Protein AF-A0A1W9UNT2-F1 (afdb_monomer_lite)

Radius of gyration: 30.88 Å; chains: 1; bounding box: 45×52×88 Å

Secondary structure (DSSP, 8-state):
--HHHHHHHHHHHHHHTTSS-TTSS------HHHHHHHHHHHT-GGGS------TT---S-TT----PPPHHHHHHHHHHHHHHHHHHHHHTTS-----

pLDDT: mean 71.8, std 13.37, range [51.03, 95.94]

Foldseek 3Di:
DDPVVVVVVVVVVCVVVVVDDPPDDDRDDDDPVRVVVVVVVVPPPCPPVDDPPPPPPPPPPPVPPPDPDDPVVVVVVVVVVVVVVVVVVVVVVDDPPDD

Structure (mmCIF, N/CA/C/O backbone):
data_AF-A0A1W9UNT2-F1
#
_entry.id   AF-A0A1W9UNT2-F1
#
loop_
_atom_site.group_PDB
_atom_site.id
_atom_site.type_symbol
_atom_site.label_atom_id
_atom_site.label_alt_id
_atom_site.label_comp_id
_atom_site.label_asym_id
_atom_site.label_entity_id
_atom_site.label_seq_id
_atom_site.pdbx_PDB_ins_code
_atom_site.Cartn_x
_atom_site.Cartn_y
_atom_site.Cartn_z
_atom_site.occupancy
_atom_site.B_iso_or_equiv
_atom_site.auth_seq_id
_atom_site.auth_comp_id
_atom_site.auth_asym_id
_atom_site.auth_atom_id
_atom_site.pdbx_PDB_model_num
ATOM 1 N N . MET A 1 1 ? -4.827 -31.602 19.442 1.00 52.91 1 MET A N 1
ATOM 2 C CA . MET A 1 1 ? -5.383 -30.248 19.270 1.00 52.91 1 MET A CA 1
ATOM 3 C C . MET A 1 1 ? -4.271 -29.268 19.545 1.00 52.91 1 MET A C 1
ATOM 5 O O . MET A 1 1 ? -3.724 -29.279 20.644 1.00 52.91 1 MET A O 1
ATOM 9 N N . GLY A 1 2 ? -3.826 -28.576 18.500 1.00 66.38 2 GLY A N 1
ATOM 10 C CA . GLY A 1 2 ? -2.709 -27.645 18.583 1.00 66.38 2 GLY A CA 1
ATOM 1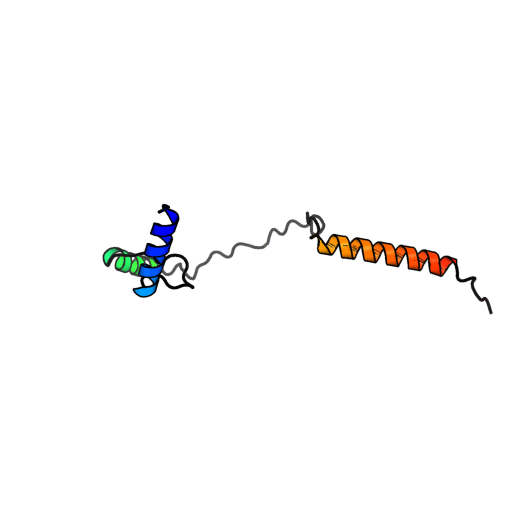1 C C . GLY A 1 2 ? -3.161 -26.306 19.154 1.00 66.38 2 GLY A C 1
ATOM 12 O O . GLY A 1 2 ? -4.322 -25.934 19.049 1.00 66.38 2 GLY A O 1
ATOM 13 N N . ARG A 1 3 ? -2.222 -25.552 19.728 1.00 66.94 3 ARG A N 1
ATOM 14 C CA . ARG A 1 3 ? -2.448 -24.183 20.225 1.00 66.94 3 ARG A CA 1
ATOM 15 C C . ARG A 1 3 ? -3.019 -23.235 19.154 1.00 66.94 3 ARG A C 1
ATOM 17 O O . ARG A 1 3 ? -3.667 -22.260 19.511 1.00 66.94 3 ARG A O 1
ATOM 24 N N . LEU A 1 4 ? -2.776 -23.534 17.875 1.00 71.75 4 LEU A N 1
ATOM 25 C CA . LEU A 1 4 ? -3.303 -22.795 16.725 1.00 71.75 4 LEU A CA 1
ATOM 26 C C . LEU A 1 4 ? -4.809 -23.025 16.541 1.00 71.75 4 LEU A C 1
ATOM 28 O O . LEU A 1 4 ? -5.544 -22.051 16.474 1.00 71.75 4 LEU A O 1
ATOM 32 N N . ASP A 1 5 ? -5.279 -24.276 16.622 1.00 76.56 5 ASP A N 1
ATOM 33 C CA . ASP A 1 5 ? -6.714 -24.602 16.516 1.00 76.56 5 ASP A CA 1
ATOM 34 C C . ASP A 1 5 ? -7.541 -23.877 17.590 1.00 76.56 5 ASP A C 1
ATOM 36 O O . ASP A 1 5 ? -8.653 -23.414 17.352 1.00 76.56 5 ASP A O 1
ATOM 40 N N . THR A 1 6 ? -6.994 -23.767 18.805 1.00 76.62 6 THR A N 1
ATOM 41 C CA . THR A 1 6 ? -7.645 -23.037 19.902 1.00 76.62 6 THR A CA 1
ATOM 42 C C . THR A 1 6 ? -7.696 -21.533 19.637 1.00 76.62 6 THR A C 1
ATOM 44 O O . THR A 1 6 ? -8.668 -20.884 20.013 1.00 76.62 6 THR A O 1
ATOM 47 N N . LEU A 1 7 ? -6.661 -20.971 19.009 1.00 77.38 7 LEU A N 1
ATOM 48 C CA . LEU A 1 7 ? -6.583 -19.540 18.732 1.00 77.38 7 LEU A CA 1
ATOM 49 C C . LEU A 1 7 ? -7.529 -19.133 17.598 1.00 77.38 7 LEU A C 1
ATOM 51 O O . LEU A 1 7 ? -8.228 -18.130 17.735 1.00 77.38 7 LEU A O 1
ATOM 55 N N . ASP A 1 8 ? -7.612 -19.944 16.544 1.00 77.94 8 ASP A N 1
ATOM 56 C CA . ASP A 1 8 ? -8.547 -19.736 15.435 1.00 77.94 8 ASP A CA 1
ATOM 57 C C . ASP A 1 8 ? -9.996 -19.790 15.928 1.00 77.94 8 ASP A C 1
ATOM 59 O O . ASP A 1 8 ? -10.811 -18.931 15.594 1.00 77.94 8 ASP A O 1
ATOM 63 N N . HIS A 1 9 ? -10.302 -20.726 16.829 1.00 81.50 9 HIS A N 1
ATOM 64 C CA . HIS A 1 9 ? -11.644 -20.828 17.388 1.00 81.50 9 HIS A CA 1
ATOM 65 C C . HIS A 1 9 ? -12.016 -19.631 18.282 1.00 81.50 9 HIS A C 1
ATOM 67 O O . HIS A 1 9 ? -13.149 -19.150 18.251 1.00 81.50 9 HIS A O 1
ATOM 73 N N . LEU A 1 10 ? -11.060 -19.094 19.049 1.00 79.25 10 LEU A N 1
ATOM 74 C CA . LEU A 1 10 ? -11.270 -17.861 19.816 1.00 79.25 10 LEU A CA 1
ATOM 75 C C . LEU A 1 10 ? -11.469 -16.645 18.899 1.00 79.25 10 LEU A C 1
ATOM 77 O O . LEU A 1 10 ? -12.284 -15.775 19.208 1.00 79.25 10 LEU A O 1
ATOM 81 N N . HIS A 1 11 ? -10.762 -16.597 17.769 1.00 74.50 11 HIS A N 1
ATOM 82 C CA . HIS A 1 11 ? -10.910 -15.540 16.773 1.00 74.50 11 HIS A CA 1
ATOM 83 C C . HIS A 1 11 ? -12.295 -15.566 16.106 1.00 74.50 11 HIS A C 1
ATOM 85 O O . HIS A 1 11 ? -12.947 -14.526 16.012 1.00 74.50 11 HIS A O 1
ATOM 91 N N . GLU A 1 12 ? -12.798 -16.747 15.734 1.00 80.50 12 GLU A N 1
ATOM 92 C CA . GLU A 1 12 ? -14.153 -16.916 15.190 1.00 80.50 12 GLU A CA 1
ATOM 93 C C . GLU A 1 12 ? -15.242 -16.450 16.167 1.00 80.50 12 GLU A C 1
ATOM 95 O O . GLU A 1 12 ? -16.173 -15.743 15.775 1.00 80.50 12 GLU A O 1
ATOM 100 N N . ILE A 1 13 ? -15.113 -16.792 17.454 1.00 80.62 13 ILE A N 1
ATOM 101 C CA . ILE A 1 13 ? -16.057 -16.357 18.495 1.00 80.62 13 ILE A CA 1
ATOM 102 C C . ILE A 1 13 ? -16.024 -14.831 18.658 1.00 80.62 13 ILE A C 1
ATOM 104 O O . ILE A 1 13 ? -17.076 -14.208 18.830 1.00 80.62 13 ILE A O 1
ATOM 108 N N . ALA A 1 14 ? -14.842 -14.216 18.581 1.00 77.06 14 ALA A N 1
ATOM 109 C CA . ALA A 1 14 ? -14.694 -12.768 18.677 1.00 77.06 14 ALA A CA 1
ATOM 110 C C . ALA A 1 14 ? -15.344 -12.036 17.488 1.00 77.06 14 ALA A C 1
ATOM 112 O O . ALA A 1 14 ? -16.003 -11.017 17.694 1.00 77.06 14 ALA A O 1
ATOM 113 N N . ILE A 1 15 ? -15.241 -12.579 16.268 1.00 73.25 15 ILE A N 1
ATOM 114 C CA . ILE A 1 15 ? -15.940 -12.043 15.087 1.00 73.25 15 ILE A CA 1
ATOM 115 C C . ILE A 1 15 ? -17.457 -12.188 15.243 1.00 73.25 15 ILE A C 1
ATOM 117 O O . ILE A 1 15 ? -18.195 -11.233 15.009 1.00 73.25 15 ILE A O 1
ATOM 121 N N . ALA A 1 16 ? -17.935 -13.359 15.676 1.00 77.44 16 ALA A N 1
ATOM 122 C CA . ALA A 1 16 ? -19.366 -13.627 15.833 1.00 77.44 16 ALA A CA 1
ATOM 123 C C . ALA A 1 16 ? -20.051 -12.701 16.854 1.00 77.44 16 ALA A C 1
ATOM 125 O O . ALA A 1 16 ? -21.236 -12.405 16.720 1.00 77.44 16 ALA A O 1
ATOM 126 N N . ASN A 1 17 ? -19.304 -12.231 17.857 1.00 78.94 17 ASN A N 1
ATOM 127 C CA . ASN A 1 17 ? -19.788 -11.295 18.874 1.00 78.94 17 ASN A CA 1
ATOM 128 C C . ASN A 1 17 ? -19.440 -9.830 18.559 1.00 78.94 17 ASN A C 1
ATOM 130 O O . ASN A 1 17 ? -19.571 -8.977 19.433 1.00 78.94 17 ASN A O 1
ATOM 134 N N . SER A 1 18 ? -18.988 -9.531 17.335 1.00 67.69 18 SER A N 1
ATOM 135 C CA . SER A 1 18 ? -18.586 -8.185 16.897 1.00 67.69 18 SER A CA 1
ATOM 136 C C . SER A 1 18 ? -17.491 -7.540 17.760 1.00 67.69 18 SER A C 1
ATOM 138 O O . SER A 1 18 ? -17.340 -6.322 17.766 1.00 67.69 18 SER A O 1
ATOM 140 N N . ILE A 1 19 ? -16.703 -8.355 18.468 1.00 66.56 19 ILE A N 1
ATOM 141 C CA . ILE A 1 19 ? -15.541 -7.926 19.256 1.00 66.56 19 ILE A CA 1
ATOM 142 C C . ILE A 1 19 ? -14.341 -7.676 18.339 1.00 66.56 19 ILE A C 1
ATOM 144 O O . ILE A 1 19 ? -13.400 -7.017 18.744 1.00 66.56 19 ILE A O 1
ATOM 148 N N . VAL A 1 20 ? -14.335 -8.182 17.103 1.00 58.88 20 VAL A N 1
ATOM 149 C CA . VAL A 1 20 ? -13.319 -7.868 16.087 1.00 58.88 20 VAL A CA 1
ATOM 150 C C . VAL A 1 20 ? -14.001 -7.812 14.724 1.00 58.88 20 VAL A C 1
ATOM 152 O O . VAL A 1 20 ? -14.783 -8.702 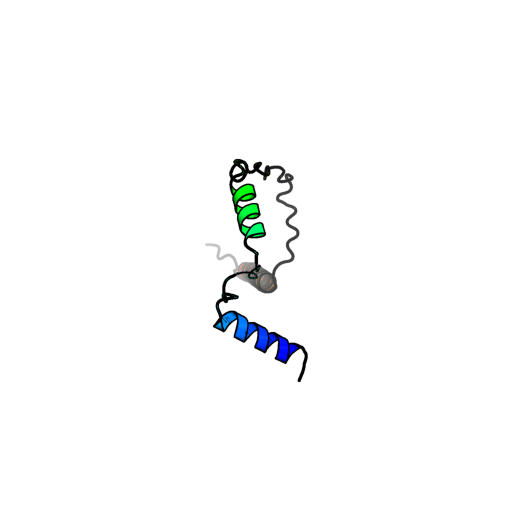14.395 1.00 58.88 20 VAL A O 1
ATOM 155 N N . THR A 1 21 ? -13.712 -6.792 13.911 1.00 62.03 21 THR A N 1
ATOM 156 C CA . THR A 1 21 ? -14.170 -6.758 12.513 1.00 62.03 21 THR A CA 1
ATOM 157 C C . THR A 1 21 ? -13.066 -7.265 11.581 1.00 62.03 21 THR A C 1
ATOM 159 O O . THR A 1 21 ? -11.890 -7.010 11.845 1.00 62.03 21 THR A O 1
ATOM 162 N N . PRO A 1 22 ? -13.403 -7.938 10.465 1.00 57.81 22 PRO A N 1
ATOM 163 C CA . PRO A 1 22 ? -12.407 -8.458 9.522 1.00 57.81 22 PRO A CA 1
ATOM 164 C C . PRO A 1 22 ? -11.571 -7.368 8.827 1.00 57.81 22 PRO A C 1
ATOM 166 O O . PRO A 1 22 ? -10.580 -7.690 8.179 1.00 57.81 22 PRO A O 1
ATOM 169 N N . TYR A 1 23 ? -11.947 -6.092 8.967 1.00 57.50 23 TYR A N 1
ATOM 170 C CA . TYR A 1 23 ? -11.261 -4.951 8.356 1.00 57.50 23 TYR A CA 1
ATOM 171 C C . TYR A 1 23 ? -10.604 -3.999 9.368 1.00 57.50 23 TYR A C 1
ATOM 173 O O . TYR A 1 23 ? -9.950 -3.048 8.949 1.00 57.50 23 TYR A O 1
ATOM 181 N N . SER A 1 24 ? -10.742 -4.226 10.681 1.00 51.03 24 SER A N 1
ATOM 182 C CA . SER A 1 24 ? -10.112 -3.377 11.700 1.00 51.03 24 SER A CA 1
ATOM 183 C C . SER A 1 24 ? -8.844 -4.028 12.238 1.00 51.03 24 SER A C 1
ATOM 185 O O . SER A 1 24 ? -8.902 -5.105 12.836 1.00 51.03 24 SER A O 1
ATOM 187 N N . SER A 1 25 ? -7.713 -3.344 12.092 1.00 53.81 25 SER A N 1
ATOM 188 C CA . SER A 1 25 ? -6.497 -3.604 12.860 1.00 53.81 25 SER A CA 1
ATOM 189 C C . SER A 1 25 ? -6.849 -3.654 14.353 1.00 53.81 25 SER A C 1
ATOM 191 O O . SER A 1 25 ? -7.224 -2.632 14.904 1.00 53.81 25 SER A O 1
ATOM 193 N N . MET A 1 26 ? -6.786 -4.847 14.957 1.00 58.94 26 MET A N 1
ATOM 194 C CA . MET A 1 26 ? -6.866 -5.146 16.398 1.00 58.94 26 MET A CA 1
ATOM 195 C C . MET A 1 26 ? -7.857 -4.301 17.228 1.00 58.94 26 MET A C 1
ATOM 197 O O . MET A 1 26 ? -7.567 -3.175 17.618 1.00 58.94 26 MET A O 1
ATOM 201 N N . LEU A 1 27 ? -8.997 -4.892 17.599 1.00 54.38 27 LEU A N 1
ATOM 202 C CA . LEU A 1 27 ? -9.938 -4.260 18.526 1.00 54.38 27 LEU A CA 1
ATOM 203 C C . LEU A 1 27 ? -9.325 -4.201 19.937 1.00 54.38 27 LEU A C 1
ATOM 205 O O . LEU A 1 27 ? -9.057 -5.236 20.551 1.00 54.38 27 LEU A O 1
ATOM 209 N N . VAL A 1 28 ? -9.062 -2.992 20.436 1.00 58.16 28 VAL A N 1
ATOM 210 C CA . VAL A 1 28 ? -8.583 -2.762 21.804 1.00 58.16 28 VAL A CA 1
ATOM 211 C C . VAL A 1 28 ? -9.810 -2.665 22.704 1.00 58.16 28 VAL A C 1
ATOM 213 O O . VAL A 1 28 ? -10.603 -1.739 22.576 1.00 58.16 28 VAL A O 1
ATOM 216 N N . LEU A 1 29 ? -9.986 -3.640 23.598 1.00 58.22 29 LEU A N 1
ATOM 217 C CA . LEU A 1 29 ? -10.997 -3.560 24.651 1.00 58.22 29 LEU A CA 1
ATOM 218 C C . LEU A 1 29 ? -10.559 -2.486 25.651 1.00 58.22 29 LEU A C 1
ATOM 220 O O . LEU A 1 29 ? -9.698 -2.743 26.495 1.00 58.22 29 LEU A O 1
ATOM 224 N N . VAL A 1 30 ? -11.127 -1.290 25.523 1.00 64.88 30 VAL A N 1
ATOM 225 C CA . VAL A 1 30 ? -10.973 -0.201 26.488 1.00 64.88 30 VAL A CA 1
ATOM 226 C C . VAL A 1 30 ? -12.107 -0.253 27.509 1.00 64.88 30 VAL A C 1
ATOM 228 O O . VAL A 1 30 ? -13.231 -0.639 27.197 1.00 64.88 30 VAL A O 1
ATOM 231 N N . ASN A 1 31 ? -11.802 0.052 28.765 1.00 75.31 31 ASN A N 1
ATOM 232 C CA . ASN A 1 31 ? -12.821 0.258 29.794 1.00 75.31 31 ASN A CA 1
ATOM 233 C C . ASN A 1 31 ? -13.279 1.729 29.810 1.00 75.31 31 ASN A C 1
ATOM 235 O O . ASN A 1 31 ? -12.608 2.580 29.237 1.00 75.31 31 ASN A O 1
ATOM 239 N N . GLN A 1 32 ? -14.375 2.040 30.512 1.00 76.44 32 GLN A N 1
ATOM 240 C CA . GLN A 1 32 ? -14.939 3.401 30.529 1.00 76.44 32 GLN A CA 1
ATOM 241 C C . GLN A 1 32 ? -13.917 4.480 30.927 1.00 76.44 32 GLN A C 1
ATOM 243 O O . GLN A 1 32 ? -13.887 5.543 30.333 1.00 76.44 32 GLN A O 1
ATOM 248 N N . GLN A 1 33 ? -13.018 4.193 31.875 1.00 72.31 33 GLN A N 1
ATOM 249 C CA . GLN A 1 33 ? -11.966 5.145 32.259 1.00 72.31 33 GLN A CA 1
ATOM 250 C C . GLN A 1 33 ? -10.950 5.402 31.145 1.00 72.31 33 GLN A C 1
ATOM 252 O O . GLN A 1 33 ? -10.377 6.482 31.070 1.00 72.31 33 GLN A O 1
ATOM 257 N N . GLN A 1 34 ? -10.670 4.394 30.324 1.00 75.06 34 GLN A N 1
ATOM 258 C CA . GLN A 1 34 ? -9.776 4.528 29.183 1.00 75.06 34 GLN A CA 1
ATOM 259 C C . GLN A 1 34 ? -10.457 5.269 28.035 1.00 75.06 34 GLN A C 1
ATOM 261 O O . GLN A 1 34 ? -9.770 6.014 27.353 1.00 75.06 34 GLN A O 1
ATOM 266 N N . GLU A 1 35 ? -11.768 5.100 27.847 1.00 78.44 35 GLU A N 1
ATOM 267 C CA . GLU A 1 35 ? -12.556 5.919 26.915 1.00 78.44 35 GLU A CA 1
ATOM 268 C C . GLU A 1 35 ? -12.529 7.391 27.333 1.00 78.44 35 GLU A C 1
ATOM 270 O O . GLU A 1 35 ? -12.100 8.227 26.549 1.00 78.44 35 GLU A O 1
ATOM 275 N N . ASP A 1 36 ? -12.841 7.692 28.596 1.00 80.69 36 ASP A N 1
ATOM 276 C CA . ASP A 1 36 ? -12.851 9.070 29.103 1.00 80.69 36 ASP A CA 1
ATOM 277 C C . ASP A 1 36 ? -11.461 9.736 28.987 1.00 80.69 36 ASP A C 1
ATOM 279 O O . ASP A 1 36 ? -11.341 10.912 28.648 1.00 80.69 36 ASP A O 1
ATOM 283 N N . LEU A 1 37 ? -10.389 8.970 29.231 1.00 77.69 37 LEU A N 1
ATOM 284 C CA . LEU A 1 37 ? -9.010 9.436 29.064 1.00 77.69 37 LEU A CA 1
ATOM 285 C C . LEU A 1 37 ? -8.653 9.667 27.589 1.00 77.69 37 LEU A C 1
ATOM 287 O O . LEU A 1 37 ? -7.887 10.576 27.281 1.00 77.69 37 LEU A O 1
ATOM 291 N N . LEU A 1 38 ? -9.160 8.831 26.681 1.00 75.12 38 LEU A N 1
ATOM 292 C CA . LEU A 1 38 ? -8.948 9.003 25.246 1.00 75.12 38 LEU A CA 1
ATOM 293 C C . LEU A 1 38 ? -9.686 10.236 24.728 1.00 75.12 38 LEU A C 1
ATOM 295 O O . LEU A 1 38 ? -9.093 10.964 23.943 1.00 75.12 38 LEU A O 1
ATOM 299 N N . ASP A 1 39 ? -10.900 10.503 25.208 1.00 79.56 39 ASP A N 1
ATOM 300 C CA . ASP A 1 39 ? -11.676 11.693 24.851 1.00 79.56 39 ASP A CA 1
ATOM 301 C C . ASP A 1 39 ? -10.975 12.983 25.322 1.00 79.56 39 ASP A C 1
ATOM 303 O O . ASP A 1 39 ? -10.859 13.942 24.559 1.00 79.56 39 ASP A O 1
ATOM 307 N N . GLU A 1 40 ? -10.417 12.989 26.540 1.00 79.31 40 GLU A N 1
ATOM 308 C CA . GLU A 1 40 ? -9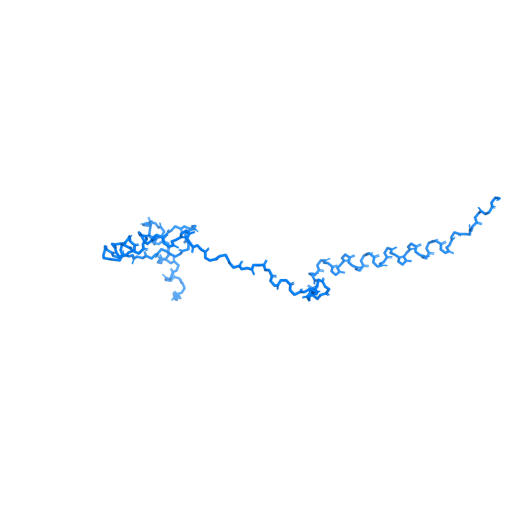.631 14.120 27.066 1.00 79.31 40 GLU A CA 1
ATOM 309 C C . GLU A 1 40 ? -8.341 14.354 26.260 1.00 79.31 40 GLU A C 1
ATOM 311 O O . GLU A 1 40 ? -7.973 15.491 25.961 1.00 79.31 40 GLU A O 1
ATOM 316 N N . LEU A 1 41 ? -7.647 13.277 25.879 1.00 71.12 41 LEU A N 1
ATOM 317 C CA . LEU A 1 41 ? -6.454 13.355 25.030 1.00 71.12 41 LEU A CA 1
ATOM 318 C C . LEU A 1 41 ? -6.800 13.737 23.587 1.00 71.12 41 LEU A C 1
ATOM 320 O O . LEU A 1 41 ? -5.989 14.367 22.905 1.00 71.12 41 LEU A O 1
ATOM 324 N N . GLU A 1 42 ? -7.988 13.355 23.118 1.00 67.44 42 GLU A N 1
ATOM 325 C CA . GLU A 1 42 ? -8.506 13.742 21.820 1.00 67.44 42 GLU A CA 1
ATOM 326 C C . GLU A 1 42 ? -8.793 15.250 21.805 1.00 67.44 42 GLU A C 1
ATOM 328 O O . GLU A 1 42 ? -8.339 15.918 20.887 1.00 67.44 42 GLU A O 1
ATOM 333 N N . GLU A 1 43 ? -9.417 15.845 22.821 1.00 72.25 43 GLU A N 1
ATOM 334 C CA . GLU A 1 43 ? -9.689 17.297 22.883 1.00 72.25 43 GLU A CA 1
ATOM 335 C C . GLU A 1 43 ? -8.450 18.222 22.840 1.00 72.25 43 GLU A C 1
ATOM 337 O O . GLU A 1 43 ? -8.603 19.437 22.721 1.00 72.25 4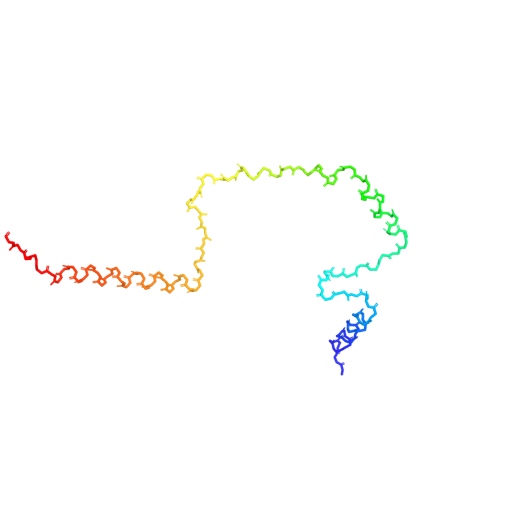3 GLU A O 1
ATOM 342 N N . GLY A 1 44 ? -7.223 17.691 22.861 1.00 67.94 44 GLY A N 1
ATOM 343 C CA . GLY A 1 44 ? -6.014 18.479 22.618 1.00 67.94 44 GLY A CA 1
ATOM 344 C C . GLY A 1 44 ? -6.009 19.146 21.233 1.00 67.94 44 GLY A C 1
ATOM 345 O O . GLY A 1 44 ? -6.001 18.469 20.207 1.00 67.94 44 GLY A O 1
ATOM 346 N N . ASP A 1 45 ? -5.941 20.482 21.200 1.00 59.38 45 ASP A N 1
ATOM 347 C CA . ASP A 1 45 ? -5.946 21.325 19.983 1.00 59.38 45 ASP A CA 1
ATOM 348 C C . ASP A 1 45 ? -4.812 21.010 18.970 1.00 59.38 45 ASP A C 1
ATOM 350 O O . ASP A 1 45 ? -4.878 21.392 17.801 1.00 59.38 45 ASP A O 1
ATOM 354 N N . ASP A 1 46 ? -3.792 20.258 19.388 1.00 59.19 46 ASP A N 1
ATOM 355 C CA . ASP A 1 46 ? -2.544 19.989 18.656 1.00 59.19 46 ASP A CA 1
ATOM 356 C C . ASP A 1 46 ? -2.664 18.860 17.598 1.00 59.19 46 ASP A C 1
ATOM 358 O O . ASP A 1 46 ? -1.725 18.542 16.871 1.00 59.19 46 ASP A O 1
ATOM 362 N N . ARG A 1 47 ? -3.842 18.228 17.437 1.00 61.53 47 ARG A N 1
ATOM 363 C CA . ARG A 1 47 ? -4.022 17.124 16.451 1.00 61.53 47 ARG A CA 1
ATOM 364 C C . ARG A 1 47 ? -3.892 17.593 15.000 1.00 61.53 47 ARG A C 1
ATOM 366 O O . ARG A 1 47 ? -3.605 16.801 14.095 1.00 61.53 47 ARG A O 1
ATOM 373 N N . PHE A 1 48 ? -4.166 18.874 14.775 1.00 62.28 48 PHE A N 1
ATOM 374 C CA . PHE A 1 48 ? -4.124 19.509 13.462 1.00 62.28 48 PHE A CA 1
ATOM 375 C C . PHE A 1 48 ? -2.866 20.364 13.264 1.00 62.28 48 PHE A C 1
ATOM 377 O O . PHE A 1 48 ? -2.547 20.696 12.121 1.00 62.28 48 PHE A O 1
ATOM 384 N N . GLU A 1 49 ? -2.109 20.640 14.329 1.00 63.44 49 GLU A N 1
ATOM 385 C CA . GLU A 1 49 ? -0.794 21.293 14.303 1.00 63.44 49 GLU A CA 1
ATOM 386 C C . GLU A 1 49 ? 0.313 20.259 14.072 1.00 63.44 49 GLU A C 1
ATOM 388 O O . GLU A 1 49 ? 1.265 20.078 14.822 1.00 63.44 49 GLU A O 1
ATOM 393 N N . ARG A 1 50 ? 0.206 19.540 12.954 1.00 65.31 50 ARG A N 1
ATOM 394 C CA . ARG A 1 50 ? 1.290 18.660 12.527 1.00 65.31 50 ARG A CA 1
ATOM 395 C C . ARG A 1 50 ? 2.473 19.533 12.107 1.00 65.31 50 ARG A C 1
ATOM 397 O O . ARG A 1 50 ? 2.344 20.293 11.145 1.00 65.31 50 ARG A O 1
ATOM 404 N N . GLU A 1 51 ? 3.624 19.401 12.768 1.00 65.88 51 GLU A N 1
ATOM 405 C CA . GLU A 1 51 ? 4.861 19.944 12.210 1.00 65.88 51 GLU A CA 1
ATOM 406 C C . GLU A 1 51 ? 5.046 19.350 10.810 1.00 65.88 51 GLU A C 1
ATOM 408 O O . GLU A 1 51 ? 5.039 18.131 10.610 1.00 65.88 51 GLU A O 1
ATOM 413 N N . TYR A 1 52 ? 5.124 20.222 9.809 1.00 60.25 52 TYR A N 1
ATOM 414 C CA . TYR A 1 52 ? 5.426 19.810 8.452 1.00 60.25 52 TYR A CA 1
ATOM 415 C C . TYR A 1 52 ? 6.847 19.256 8.466 1.00 60.25 52 TYR A C 1
ATOM 417 O O . TYR A 1 52 ? 7.810 20.018 8.550 1.00 60.25 52 TYR A O 1
ATOM 425 N N . GLU A 1 53 ? 6.984 17.933 8.384 1.00 60.75 53 GLU A N 1
ATOM 426 C CA . GLU A 1 53 ? 8.257 17.311 8.043 1.00 60.75 53 GLU A CA 1
ATOM 427 C C . GLU A 1 53 ? 8.722 17.971 6.739 1.00 60.75 53 GLU A C 1
ATOM 429 O O . GLU A 1 53 ? 8.051 17.869 5.706 1.00 60.75 53 GLU A O 1
ATOM 434 N N . GLN A 1 54 ? 9.821 18.728 6.795 1.00 57.78 54 GLN A N 1
ATOM 435 C CA . GLN A 1 54 ? 10.419 19.320 5.606 1.00 57.78 54 GLN A CA 1
ATOM 436 C C . GLN A 1 54 ? 10.923 18.174 4.727 1.00 57.78 54 GLN A C 1
ATOM 438 O O . GLN A 1 54 ? 12.072 17.748 4.824 1.00 57.78 54 GLN A O 1
ATOM 443 N N . VAL A 1 55 ? 10.060 17.669 3.844 1.00 58.66 55 VAL A N 1
ATOM 444 C CA . VAL A 1 55 ? 10.440 16.821 2.712 1.00 58.66 55 VAL A CA 1
ATOM 445 C C . VAL A 1 55 ? 11.226 17.717 1.752 1.00 58.66 55 VAL A C 1
ATOM 447 O O . VAL A 1 55 ? 10.685 18.253 0.790 1.00 58.66 55 VAL A O 1
ATOM 450 N N . GLY A 1 56 ? 12.477 18.002 2.106 1.00 52.97 56 GLY A N 1
ATOM 451 C CA . GLY A 1 56 ? 13.202 19.140 1.546 1.00 52.97 56 GLY A CA 1
ATOM 452 C C . GLY A 1 56 ? 14.720 19.070 1.630 1.00 52.97 56 GLY A C 1
ATOM 453 O O . GLY A 1 56 ? 15.372 19.850 0.949 1.00 52.97 56 GLY A O 1
ATOM 454 N N . GLU A 1 57 ? 15.308 18.105 2.338 1.00 53.09 57 GLU A N 1
AT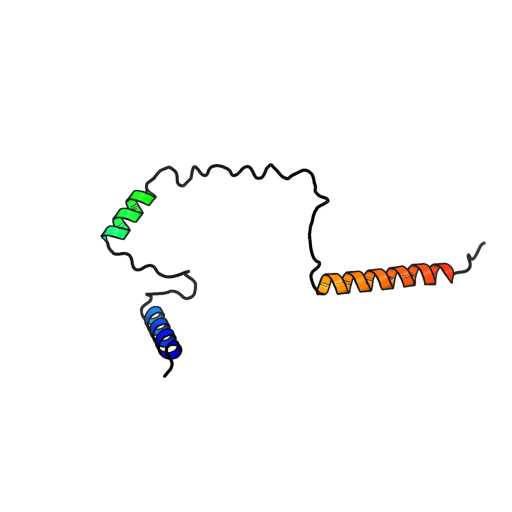OM 455 C CA . GLU A 1 57 ? 16.675 17.675 2.024 1.00 53.09 57 GLU A CA 1
ATOM 456 C C . GLU A 1 57 ? 16.622 16.410 1.166 1.00 53.09 57 GLU A C 1
ATOM 458 O O . GLU A 1 57 ? 17.158 15.352 1.490 1.00 53.09 57 GLU A O 1
ATOM 463 N N . THR A 1 58 ? 15.976 16.530 0.002 1.00 56.28 58 THR A N 1
ATOM 464 C CA . THR A 1 58 ? 16.408 15.761 -1.166 1.00 56.28 58 THR A CA 1
ATOM 465 C C . THR A 1 58 ? 17.853 16.149 -1.435 1.00 56.28 58 THR A C 1
ATOM 467 O O . THR A 1 58 ? 18.127 17.122 -2.133 1.00 56.28 58 THR A O 1
ATOM 470 N N . VAL A 1 59 ? 18.777 15.401 -0.830 1.00 54.75 59 VAL A N 1
ATOM 471 C CA . VAL A 1 59 ? 20.191 15.394 -1.189 1.00 54.75 59 VAL A CA 1
ATOM 472 C C . VAL A 1 59 ? 20.258 15.391 -2.714 1.00 54.75 59 VAL A C 1
ATOM 474 O O . VAL A 1 59 ? 19.655 14.526 -3.349 1.00 54.75 59 VAL A O 1
ATOM 477 N N . GLU A 1 60 ? 20.954 16.370 -3.292 1.00 59.19 60 GLU A N 1
ATOM 478 C CA . GLU A 1 60 ? 21.046 16.655 -4.733 1.00 59.19 60 GLU A CA 1
ATOM 479 C C . GLU A 1 60 ? 21.753 15.556 -5.559 1.00 59.19 60 GLU A C 1
ATOM 481 O O . GLU A 1 60 ? 22.456 15.822 -6.529 1.00 59.19 60 GLU A O 1
ATOM 486 N N . ASN A 1 61 ? 21.586 14.287 -5.202 1.00 60.47 61 ASN A N 1
ATOM 487 C CA . ASN A 1 61 ? 22.060 13.147 -5.965 1.00 60.47 61 ASN A CA 1
ATOM 488 C C . ASN A 1 61 ? 20.872 12.329 -6.475 1.00 60.47 61 ASN A C 1
ATOM 490 O O . ASN A 1 61 ? 20.691 11.168 -6.120 1.00 60.47 61 ASN A O 1
ATOM 494 N N . ALA A 1 62 ? 20.123 12.919 -7.411 1.00 56.94 62 ALA A N 1
ATOM 495 C CA . ALA A 1 62 ? 19.132 12.230 -8.249 1.00 56.94 62 ALA A CA 1
ATOM 496 C C . ALA A 1 62 ? 19.722 11.067 -9.087 1.00 56.94 62 ALA A C 1
ATOM 498 O O . ALA A 1 62 ? 18.999 10.370 -9.792 1.00 56.94 62 ALA A O 1
ATOM 499 N N . LEU A 1 63 ? 21.042 10.864 -9.028 1.00 59.44 63 LEU A N 1
ATOM 500 C CA . LEU A 1 63 ? 21.776 9.790 -9.694 1.00 59.44 63 LEU A CA 1
ATOM 501 C C . LEU A 1 63 ? 22.053 8.584 -8.784 1.00 59.44 63 LEU A C 1
ATOM 503 O O . LEU A 1 63 ? 22.491 7.550 -9.282 1.00 59.44 63 LEU A O 1
ATOM 507 N N . THR A 1 64 ? 21.783 8.678 -7.479 1.00 56.53 64 THR A N 1
ATOM 508 C CA . THR A 1 64 ? 22.007 7.574 -6.533 1.00 56.53 64 THR A CA 1
ATOM 509 C C . THR A 1 64 ? 20.688 6.880 -6.211 1.00 56.53 64 THR A C 1
ATOM 511 O O . THR A 1 64 ? 20.265 6.787 -5.063 1.00 56.53 64 THR A O 1
ATOM 514 N N . VAL A 1 65 ? 20.016 6.379 -7.247 1.00 61.38 65 VAL A N 1
ATOM 515 C CA . VAL A 1 65 ? 18.945 5.393 -7.080 1.00 61.38 65 VAL A CA 1
ATOM 516 C C . VAL A 1 65 ? 19.619 4.030 -6.976 1.00 61.38 65 VAL A C 1
ATOM 518 O O . VAL A 1 65 ? 20.006 3.438 -7.982 1.00 61.38 65 VAL A O 1
ATOM 521 N N . THR A 1 66 ? 19.799 3.520 -5.757 1.00 66.12 66 THR A N 1
ATOM 522 C CA . THR A 1 66 ? 20.224 2.127 -5.546 1.00 66.12 66 THR A CA 1
ATOM 523 C C . THR A 1 66 ? 19.018 1.203 -5.720 1.00 66.12 66 THR A C 1
ATOM 525 O O . THR A 1 66 ? 18.538 0.598 -4.765 1.00 66.12 66 THR A O 1
ATOM 528 N N . GLY A 1 67 ? 18.479 1.148 -6.937 1.00 68.44 67 GLY A N 1
ATOM 529 C CA . GLY A 1 67 ? 17.425 0.210 -7.309 1.00 68.44 67 GLY A CA 1
ATOM 530 C C . GLY A 1 67 ? 18.050 -1.061 -7.866 1.00 68.44 67 GLY A C 1
ATOM 531 O O . GLY A 1 67 ? 18.654 -1.028 -8.937 1.00 68.44 67 GLY A O 1
ATOM 532 N N . VAL A 1 68 ? 17.932 -2.180 -7.146 1.00 79.31 68 VAL A N 1
ATOM 533 C CA . VAL A 1 68 ? 18.091 -3.497 -7.776 1.00 79.31 68 VAL A CA 1
ATOM 534 C C . VAL A 1 68 ? 16.834 -3.710 -8.621 1.00 79.31 68 VAL A C 1
ATOM 536 O O . VAL A 1 68 ? 15.751 -3.657 -8.041 1.00 79.31 68 VAL A O 1
ATOM 539 N N . PRO A 1 69 ? 16.951 -3.920 -9.946 1.00 78.94 69 PRO A N 1
ATOM 540 C CA . PRO A 1 69 ? 15.779 -4.058 -10.796 1.00 78.94 69 PRO A CA 1
ATOM 541 C C . PRO A 1 69 ? 14.952 -5.270 -10.379 1.00 78.94 69 PRO A C 1
ATOM 543 O O . PRO A 1 69 ? 15.514 -6.310 -10.006 1.00 78.94 69 PRO A O 1
ATOM 546 N N . GLU A 1 70 ? 13.635 -5.152 -10.484 1.00 86.56 70 GLU A N 1
ATOM 547 C CA . GLU A 1 70 ? 12.726 -6.271 -10.243 1.00 86.56 70 GLU A CA 1
ATOM 548 C C . GLU A 1 70 ? 12.955 -7.396 -11.277 1.00 86.56 70 GLU A C 1
ATOM 550 O O . GLU A 1 70 ? 13.477 -7.146 -12.371 1.00 86.56 70 GLU A O 1
ATOM 555 N N . PRO A 1 71 ? 12.603 -8.665 -10.979 1.00 86.25 71 PRO A N 1
ATOM 556 C CA . PRO A 1 71 ? 12.873 -9.790 -11.880 1.00 86.25 71 PRO A CA 1
ATOM 557 C C . PRO A 1 71 ? 12.339 -9.607 -13.312 1.00 86.25 71 PRO A C 1
ATOM 559 O O . PRO A 1 71 ? 12.990 -10.020 -14.273 1.00 86.25 71 PRO A O 1
ATOM 562 N N . GLU A 1 72 ? 11.183 -8.965 -13.478 1.00 87.38 72 GLU A N 1
ATOM 563 C CA . GLU A 1 72 ? 10.634 -8.605 -14.792 1.00 87.38 72 GLU A CA 1
ATOM 564 C C . GLU A 1 72 ? 11.407 -7.496 -15.515 1.00 87.38 72 GLU A C 1
ATOM 566 O O . GLU A 1 72 ? 11.549 -7.545 -16.740 1.00 87.38 72 GLU A O 1
ATOM 571 N N . GLU A 1 73 ? 11.972 -6.530 -14.793 1.00 89.19 73 GLU A N 1
ATOM 572 C CA . GLU A 1 73 ? 12.771 -5.454 -15.384 1.00 89.19 73 GLU A CA 1
ATOM 573 C C . GLU A 1 73 ? 14.058 -6.004 -16.006 1.00 89.19 73 GLU A C 1
ATOM 575 O O . GLU A 1 73 ? 14.454 -5.585 -17.095 1.00 89.19 73 GLU A O 1
ATOM 580 N N . TRP A 1 74 ? 14.666 -7.023 -15.389 1.00 91.88 74 TRP A N 1
ATOM 581 C CA . TRP A 1 74 ? 15.793 -7.754 -15.979 1.00 91.88 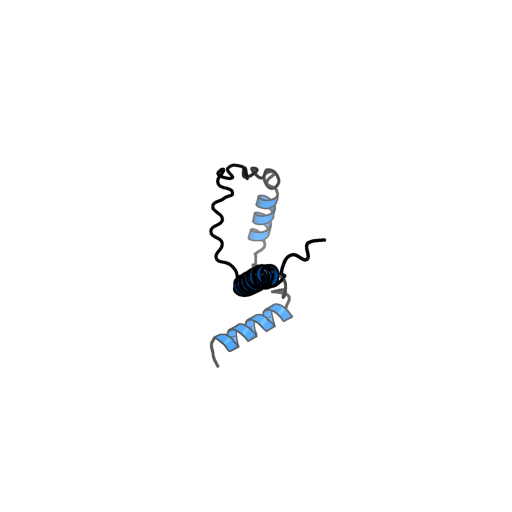74 TRP A CA 1
ATOM 582 C C . TRP A 1 74 ? 15.437 -8.402 -17.317 1.00 91.88 74 TRP A C 1
ATOM 584 O O . TRP A 1 74 ? 16.239 -8.372 -18.257 1.00 91.88 74 TRP A O 1
ATOM 594 N N . LEU A 1 75 ? 14.233 -8.968 -17.424 1.00 92.81 75 LEU A N 1
ATOM 595 C CA . LEU A 1 75 ? 13.747 -9.565 -18.665 1.00 92.81 75 LEU A CA 1
ATOM 596 C C . LEU A 1 75 ? 13.561 -8.494 -19.745 1.00 92.81 75 LEU A C 1
ATOM 598 O O . LEU A 1 75 ? 14.002 -8.688 -20.882 1.00 92.81 75 LEU A O 1
ATOM 602 N N . LEU A 1 76 ? 12.966 -7.352 -19.393 1.00 94.00 76 LEU A N 1
ATOM 603 C CA . LEU A 1 76 ? 12.783 -6.228 -20.314 1.00 94.00 76 LEU A CA 1
ATOM 604 C C . LEU A 1 76 ? 14.123 -5.651 -20.788 1.00 94.00 76 LEU A C 1
ATOM 606 O O . LEU A 1 76 ? 14.293 -5.407 -21.984 1.00 94.00 76 LEU A O 1
ATOM 610 N N . LEU A 1 77 ? 15.099 -5.502 -19.891 1.00 92.81 77 LEU A N 1
ATOM 611 C CA . LEU A 1 77 ? 16.451 -5.053 -20.232 1.00 92.81 77 LEU A CA 1
ATOM 612 C C . LEU A 1 77 ? 17.152 -6.029 -21.186 1.00 92.81 77 LEU A C 1
ATOM 614 O O . LEU A 1 77 ? 17.751 -5.603 -22.178 1.00 92.81 77 LEU A O 1
ATOM 618 N N . ALA A 1 78 ? 17.042 -7.337 -20.936 1.00 94.25 78 ALA A N 1
ATOM 619 C CA . ALA A 1 78 ? 17.604 -8.361 -21.814 1.00 94.25 78 ALA A CA 1
ATOM 620 C C . ALA A 1 78 ? 16.965 -8.332 -23.214 1.00 94.25 78 ALA A C 1
ATOM 622 O O . ALA A 1 78 ? 17.670 -8.403 -24.227 1.00 94.25 78 ALA A O 1
ATOM 623 N N . LEU A 1 79 ? 15.641 -8.176 -23.287 1.00 95.88 79 LEU A N 1
ATOM 624 C CA . LEU A 1 79 ? 14.906 -8.065 -24.546 1.00 95.88 79 LEU A CA 1
ATOM 625 C C . LEU A 1 79 ? 15.295 -6.797 -25.322 1.00 95.88 79 LEU A C 1
ATOM 627 O O . LEU A 1 79 ? 15.582 -6.869 -26.520 1.00 95.88 79 LEU A O 1
ATOM 631 N N . ALA A 1 80 ? 15.373 -5.653 -24.640 1.00 95.31 80 ALA A N 1
ATOM 632 C CA . ALA A 1 80 ? 15.797 -4.390 -25.234 1.00 95.31 80 ALA A CA 1
ATOM 633 C C . ALA A 1 80 ? 17.223 -4.482 -25.804 1.00 95.31 80 ALA A C 1
ATOM 635 O O . ALA A 1 80 ? 17.468 -4.074 -26.944 1.00 95.31 80 ALA A O 1
ATOM 636 N N . ALA A 1 81 ? 18.154 -5.091 -25.062 1.00 95.94 81 ALA A N 1
ATOM 637 C CA . ALA A 1 81 ? 19.519 -5.321 -25.525 1.00 95.94 81 ALA A CA 1
ATOM 638 C C . ALA A 1 81 ? 19.562 -6.226 -26.769 1.00 95.94 81 ALA A C 1
ATOM 640 O O . ALA A 1 81 ? 20.262 -5.918 -27.738 1.00 95.94 81 ALA A O 1
ATOM 641 N N . ALA A 1 82 ? 18.779 -7.310 -26.789 1.00 95.94 82 ALA A N 1
ATOM 642 C CA . ALA A 1 82 ? 18.690 -8.207 -27.939 1.00 95.94 82 ALA A CA 1
ATOM 643 C C . ALA A 1 82 ? 18.145 -7.496 -29.191 1.00 95.94 82 ALA A C 1
ATOM 645 O O . ALA A 1 82 ? 18.712 -7.638 -30.280 1.00 95.94 82 ALA A O 1
ATOM 646 N N . MET A 1 83 ? 17.094 -6.683 -29.040 1.00 93.88 83 MET A N 1
ATOM 647 C CA . MET A 1 83 ? 16.540 -5.876 -30.131 1.00 93.88 83 MET A CA 1
ATOM 648 C C . MET A 1 83 ? 17.552 -4.859 -30.664 1.00 93.88 83 MET A C 1
ATOM 650 O O . MET A 1 83 ? 17.693 -4.721 -31.880 1.00 93.88 83 MET A O 1
ATOM 654 N N . LEU A 1 84 ? 18.296 -4.188 -29.782 1.00 95.38 84 LEU A N 1
ATOM 655 C CA . LEU A 1 84 ? 19.310 -3.209 -30.174 1.00 95.38 84 LEU A CA 1
ATOM 656 C C . LEU A 1 84 ? 20.450 -3.872 -30.958 1.00 95.38 84 LEU A C 1
ATOM 658 O O . LEU A 1 84 ? 20.841 -3.390 -32.024 1.00 95.38 84 LEU A O 1
ATOM 662 N N . VAL A 1 85 ? 20.945 -5.021 -30.487 1.00 94.69 85 VAL A N 1
ATOM 663 C CA . VAL A 1 85 ? 21.971 -5.803 -31.195 1.00 94.69 85 VAL A CA 1
ATOM 664 C C . VAL A 1 85 ? 21.464 -6.256 -32.563 1.00 94.69 85 VAL A C 1
ATOM 666 O O . VAL A 1 85 ? 22.193 -6.149 -33.555 1.00 94.69 85 VAL A O 1
ATOM 669 N N . TRP A 1 86 ? 20.221 -6.735 -32.641 1.00 94.38 86 TRP A N 1
ATOM 670 C CA . TRP A 1 86 ? 19.608 -7.133 -33.904 1.00 94.38 86 TRP A CA 1
ATOM 671 C C . TRP A 1 86 ? 19.487 -5.956 -34.872 1.00 94.38 86 TRP A C 1
ATOM 673 O O . TRP A 1 86 ? 19.924 -6.082 -36.014 1.00 94.38 86 TRP A O 1
ATOM 683 N N . TYR A 1 87 ? 18.993 -4.805 -34.414 1.00 93.50 87 TYR A N 1
ATOM 684 C CA . TYR A 1 87 ? 18.864 -3.589 -35.215 1.00 93.50 87 TYR A CA 1
ATOM 685 C C . TYR A 1 87 ? 20.211 -3.139 -35.790 1.00 93.50 87 TYR A C 1
ATOM 687 O O . TYR A 1 87 ? 20.347 -2.949 -37.000 1.00 93.50 87 TYR A O 1
ATOM 695 N N . VAL A 1 88 ? 21.251 -3.071 -34.953 1.00 92.50 88 VAL A N 1
ATOM 696 C CA . VAL A 1 88 ? 22.608 -2.707 -35.391 1.00 92.50 88 VAL A CA 1
ATOM 697 C C . VAL A 1 88 ? 23.154 -3.720 -36.400 1.00 92.50 88 VAL A C 1
ATOM 699 O O . VAL A 1 88 ? 23.803 -3.347 -37.378 1.00 92.50 88 VAL A O 1
ATOM 702 N N . ARG A 1 89 ? 22.896 -5.015 -36.201 1.00 88.44 89 ARG A N 1
ATOM 703 C CA . ARG A 1 89 ? 23.373 -6.072 -37.103 1.00 88.44 89 ARG A CA 1
ATOM 704 C C . ARG A 1 89 ? 22.576 -6.126 -38.412 1.00 88.44 89 ARG A C 1
ATOM 706 O O . ARG A 1 89 ? 23.150 -6.476 -39.439 1.00 88.44 89 ARG A O 1
ATOM 713 N N . ALA A 1 90 ? 21.295 -5.764 -38.391 1.00 83.06 90 ALA A N 1
ATOM 714 C CA . ALA A 1 90 ? 20.429 -5.659 -39.560 1.00 83.06 90 ALA A CA 1
ATOM 715 C C . ALA A 1 90 ? 20.764 -4.419 -40.404 1.00 83.06 90 ALA A C 1
ATOM 717 O O . ALA A 1 90 ? 20.870 -4.534 -41.622 1.00 83.06 90 ALA A O 1
ATOM 718 N N . GLY A 1 91 ? 21.036 -3.272 -39.773 1.00 74.62 91 GLY A N 1
ATOM 719 C CA . GLY A 1 91 ? 21.487 -2.056 -40.460 1.00 74.62 91 GLY A CA 1
ATOM 720 C C . GLY A 1 91 ? 22.824 -2.246 -41.181 1.00 74.62 91 GLY A C 1
ATOM 721 O O . GLY A 1 91 ? 22.975 -1.832 -42.324 1.00 74.62 91 GLY A O 1
ATOM 722 N N . ARG A 1 92 ? 23.766 -2.994 -40.587 1.00 66.69 92 ARG A N 1
ATOM 723 C CA . ARG A 1 92 ? 25.032 -3.375 -41.252 1.00 66.69 92 ARG A CA 1
ATOM 724 C C . ARG A 1 92 ? 24.864 -4.345 -42.432 1.00 66.69 92 ARG A C 1
ATOM 726 O O . ARG A 1 92 ? 25.823 -4.565 -43.165 1.00 66.69 92 ARG A O 1
ATOM 733 N N . ARG A 1 93 ? 23.690 -4.964 -42.596 1.00 61.59 93 ARG A N 1
ATOM 734 C CA . ARG A 1 93 ? 23.369 -5.887 -43.702 1.00 61.59 93 ARG A CA 1
ATOM 735 C C . ARG A 1 93 ? 22.601 -5.220 -44.838 1.00 61.59 93 ARG A C 1
ATOM 737 O O . ARG A 1 93 ? 22.359 -5.875 -45.847 1.00 61.59 93 ARG A O 1
ATOM 744 N N . GLN A 1 94 ? 22.225 -3.952 -44.697 1.00 61.31 94 GLN A N 1
ATOM 745 C CA . GLN A 1 94 ? 21.663 -3.177 -45.794 1.00 61.31 94 GLN A CA 1
ATOM 746 C C . GLN A 1 94 ? 22.828 -2.501 -46.530 1.00 61.31 94 GLN A C 1
ATOM 748 O O . GLN A 1 94 ? 23.368 -1.521 -46.014 1.00 61.31 94 GLN A O 1
ATOM 753 N N . PRO A 1 95 ? 23.281 -3.000 -47.699 1.00 53.88 95 PRO A N 1
ATOM 754 C CA . PRO A 1 95 ? 24.157 -2.194 -48.531 1.00 53.88 95 PRO A CA 1
ATOM 755 C C . PRO A 1 95 ? 23.378 -0.931 -48.900 1.00 53.88 95 PRO A C 1
ATOM 757 O O . PRO A 1 95 ? 22.244 -1.020 -49.379 1.00 53.88 95 PRO A O 1
ATOM 760 N N . LEU A 1 96 ? 23.977 0.229 -48.631 1.00 60.47 96 LEU A N 1
ATOM 761 C CA . LEU A 1 96 ? 23.484 1.531 -49.059 1.00 60.47 96 LEU A CA 1
ATOM 762 C C . LEU A 1 96 ? 23.106 1.428 -50.548 1.00 60.47 96 LEU A C 1
ATOM 764 O O . LEU A 1 96 ? 23.982 1.331 -51.408 1.00 60.47 96 LEU A O 1
ATOM 768 N N . LYS A 1 97 ? 21.807 1.406 -50.868 1.00 58.69 97 LYS A N 1
ATOM 769 C CA . LYS A 1 97 ? 21.347 1.647 -52.238 1.00 58.69 97 LYS A CA 1
ATOM 770 C C . LYS A 1 97 ? 21.511 3.141 -52.481 1.00 58.69 97 LYS A C 1
ATOM 772 O O . LYS A 1 97 ? 20.609 3.924 -52.207 1.00 58.69 97 LYS A O 1
ATOM 777 N N . ILE A 1 98 ? 22.718 3.505 -52.901 1.00 58.22 98 ILE A N 1
ATOM 778 C CA . ILE A 1 98 ? 23.043 4.807 -53.474 1.00 58.22 98 ILE A CA 1
ATOM 779 C C . ILE A 1 98 ? 22.309 4.872 -54.817 1.00 58.22 98 ILE A C 1
ATOM 781 O O . ILE A 1 98 ? 22.486 3.982 -55.652 1.00 58.22 98 ILE A O 1
ATOM 785 N N . PHE A 1 99 ? 21.449 5.876 -54.967 1.00 52.19 99 PHE A N 1
ATOM 786 C CA . PHE A 1 99 ? 20.975 6.362 -56.260 1.00 52.19 99 PHE A CA 1
ATOM 787 C C . PHE A 1 99 ? 21.833 7.566 -56.647 1.00 52.19 99 PHE A C 1
ATOM 789 O O . PHE A 1 99 ? 22.198 8.324 -55.715 1.00 52.19 99 PHE A O 1
#

Sequence (99 aa):
MGRLDTLDHLHEIAIANSIVTPYSSMLVLVNQQQEDLLDELEEGDDRFEREYEQVGETVENALTVTGVPEPEEWLLLALAAAMLVWYVRAGRRQPLKIF